Protein AF-A0A962VV71-F1 (afdb_monomer_lite)

Secondary structure (DSSP, 8-state):
---------GGGHHHHHHHHTT-SS---------SSSS--EE-TTS-EE---PPPP-TT-

Radius of gyration: 15.23 Å; chains: 1; bounding box: 32×36×34 Å

pLDDT: mean 92.02, std 5.36, range [65.94, 97.38]

Foldseek 3Di:
DPDDDDDDDPVCPVVVVVVQVVDPDDDDDPDHDDPDDDDWDADPVRDTDDDPDDDDDPVD

Structure (mmCIF, N/CA/C/O backbone):
data_AF-A0A962VV71-F1
#
_entry.id   AF-A0A962VV71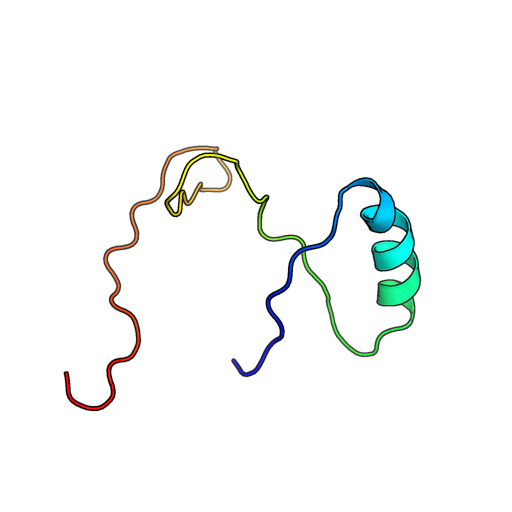-F1
#
loop_
_atom_site.group_PDB
_atom_site.id
_atom_site.type_symbol
_atom_site.label_atom_id
_atom_site.label_alt_id
_atom_site.label_comp_id
_atom_site.label_asym_id
_atom_site.label_entity_id
_atom_site.label_seq_id
_atom_site.pdbx_PDB_ins_code
_atom_site.Cartn_x
_atom_site.Cartn_y
_atom_site.Cartn_z
_atom_site.occupancy
_atom_site.B_iso_or_equiv
_atom_site.auth_seq_id
_atom_site.auth_comp_id
_atom_site.auth_asym_id
_atom_site.auth_atom_id
_atom_site.pdbx_PDB_model_num
ATOM 1 N N . ASP A 1 1 ? 9.872 -7.919 8.828 1.00 71.88 1 ASP A N 1
ATOM 2 C CA . ASP A 1 1 ? 9.087 -6.769 9.318 1.00 71.88 1 ASP A CA 1
ATOM 3 C C . ASP A 1 1 ? 7.829 -7.179 10.076 1.00 71.88 1 ASP A C 1
ATOM 5 O O . ASP A 1 1 ? 7.552 -6.550 11.080 1.00 71.88 1 ASP A O 1
ATOM 9 N N . TYR A 1 2 ? 7.125 -8.263 9.703 1.00 87.56 2 TYR A N 1
ATOM 10 C CA . TYR A 1 2 ? 5.907 -8.722 10.414 1.00 87.56 2 TYR A CA 1
ATOM 11 C C . TYR A 1 2 ? 4.826 -7.630 10.551 1.00 87.56 2 TYR A C 1
ATOM 13 O O . TYR A 1 2 ? 3.991 -7.667 11.450 1.00 87.56 2 TYR A O 1
ATOM 21 N N . GLU A 1 3 ? 4.838 -6.665 9.633 1.00 94.19 3 GLU A N 1
ATOM 22 C CA . GLU A 1 3 ? 3.849 -5.600 9.537 1.00 94.19 3 GLU A CA 1
ATOM 23 C C . GLU A 1 3 ? 2.677 -6.023 8.646 1.00 94.19 3 GLU A C 1
ATOM 25 O O . GLU A 1 3 ? 2.779 -6.946 7.832 1.00 94.19 3 GLU A O 1
ATOM 30 N N . LEU A 1 4 ? 1.558 -5.312 8.779 1.00 93.94 4 LEU A N 1
ATOM 31 C CA . LEU A 1 4 ? 0.391 -5.508 7.930 1.00 93.94 4 LEU A CA 1
ATOM 32 C C . LEU A 1 4 ? 0.497 -4.644 6.672 1.00 93.94 4 LEU A C 1
ATOM 34 O O . LEU A 1 4 ? 0.628 -3.425 6.750 1.00 93.94 4 LEU A O 1
ATOM 38 N N . CYS A 1 5 ? 0.356 -5.279 5.510 1.00 95.62 5 CYS A N 1
ATOM 39 C CA . CYS A 1 5 ? 0.171 -4.606 4.229 1.00 95.62 5 CYS A CA 1
ATOM 40 C C . CYS A 1 5 ? -1.231 -4.932 3.712 1.00 95.62 5 CYS A C 1
ATOM 42 O O . CYS A 1 5 ? -1.560 -6.098 3.491 1.00 95.62 5 CYS A O 1
ATOM 44 N N . PHE A 1 6 ? -2.074 -3.912 3.567 1.00 95.56 6 PHE A N 1
ATOM 45 C CA . PHE A 1 6 ? -3.476 -4.067 3.192 1.00 95.56 6 PHE A CA 1
ATOM 46 C C . PHE A 1 6 ? -3.942 -2.918 2.296 1.00 95.56 6 PHE A C 1
ATOM 48 O O . PHE A 1 6 ? -3.272 -1.897 2.147 1.00 95.56 6 PHE A O 1
ATOM 55 N N . THR A 1 7 ? -5.113 -3.096 1.689 1.00 97.38 7 THR A N 1
ATOM 56 C CA . THR A 1 7 ? -5.743 -2.119 0.795 1.00 97.38 7 THR A CA 1
ATOM 57 C C . THR A 1 7 ? -7.059 -1.643 1.386 1.00 97.38 7 THR A C 1
ATOM 59 O O . THR A 1 7 ? -7.790 -2.445 1.967 1.00 97.38 7 THR A O 1
ATOM 62 N N . VAL A 1 8 ? -7.404 -0.373 1.176 1.00 96.56 8 VAL A N 1
ATOM 63 C CA . VAL A 1 8 ? -8.676 0.207 1.626 1.00 96.56 8 VAL A CA 1
ATOM 64 C C . VAL A 1 8 ? -9.393 0.866 0.449 1.00 96.56 8 VAL A C 1
ATOM 66 O O . VAL A 1 8 ? -8.748 1.603 -0.299 1.00 96.56 8 VAL A O 1
ATOM 69 N N . PRO A 1 9 ? -10.702 0.608 0.258 1.00 96.31 9 PRO A N 1
ATOM 70 C CA . PRO A 1 9 ? -11.506 1.331 -0.722 1.00 96.31 9 PRO A CA 1
ATOM 71 C C . PRO A 1 9 ? -11.499 2.841 -0.437 1.00 96.31 9 PRO A C 1
ATOM 73 O O . PRO A 1 9 ? -11.578 3.217 0.738 1.00 96.31 9 PRO A O 1
ATOM 76 N N . PRO A 1 10 ? -11.449 3.715 -1.460 1.00 94.88 10 PRO A N 1
ATOM 77 C CA . PRO A 1 10 ? -11.394 5.165 -1.272 1.00 94.88 10 PRO A CA 1
ATOM 78 C C . PRO A 1 10 ? -12.461 5.702 -0.310 1.00 94.88 10 PRO A C 1
ATOM 80 O O . PRO A 1 10 ? -12.154 6.541 0.537 1.00 94.88 10 PRO A O 1
ATOM 83 N N . GLU A 1 11 ? -13.671 5.145 -0.365 1.00 97.06 11 GLU A N 1
ATOM 84 C CA . GLU A 1 11 ? -14.839 5.549 0.426 1.00 97.06 11 GLU A CA 1
ATOM 85 C C . GLU A 1 11 ? -14.670 5.276 1.930 1.00 97.06 11 GLU A C 1
ATOM 87 O O . GLU A 1 11 ? -15.372 5.862 2.751 1.00 97.06 11 GLU A O 1
ATOM 92 N N . ARG A 1 12 ? -13.739 4.391 2.311 1.00 96.88 12 ARG A N 1
ATOM 93 C CA . ARG A 1 12 ? -13.445 4.026 3.709 1.00 96.88 12 ARG A CA 1
ATOM 94 C C . ARG A 1 12 ? -12.157 4.654 4.242 1.00 96.88 12 ARG A C 1
ATOM 96 O O . ARG A 1 12 ? -11.819 4.429 5.402 1.00 96.88 12 ARG A O 1
ATOM 103 N N . THR A 1 13 ? -11.450 5.449 3.438 1.00 94.38 13 THR A N 1
ATOM 104 C CA . THR A 1 13 ? -10.158 6.047 3.828 1.00 94.38 13 THR A CA 1
ATOM 105 C C . THR A 1 13 ? -10.293 6.914 5.078 1.00 94.38 13 THR A C 1
ATOM 107 O O . THR A 1 13 ? -9.566 6.705 6.042 1.00 94.38 13 THR A O 1
ATOM 110 N N . SER A 1 14 ? -11.277 7.815 5.119 1.00 94.00 14 SER A N 1
ATOM 111 C CA . SER A 1 14 ? -11.483 8.707 6.270 1.00 94.00 14 SER A CA 1
ATOM 112 C C . SER A 1 14 ? -11.901 7.959 7.541 1.00 94.00 14 SER A C 1
ATOM 114 O O . SER A 1 14 ? -11.536 8.350 8.649 1.00 94.00 14 SER A O 1
ATOM 116 N N . GLN A 1 15 ? -12.643 6.856 7.387 1.00 95.31 15 GLN A N 1
ATOM 117 C CA . GLN A 1 15 ? -12.980 5.977 8.506 1.00 95.31 15 GLN A CA 1
ATOM 118 C C . GLN A 1 15 ? -11.713 5.324 9.071 1.00 95.31 15 GLN A C 1
ATOM 120 O O . GLN A 1 15 ? -11.513 5.344 10.283 1.00 95.31 15 GLN A O 1
ATOM 125 N N . LEU A 1 16 ? -10.843 4.793 8.202 1.00 94.50 16 LEU A N 1
ATOM 126 C CA . LEU A 1 16 ? -9.563 4.225 8.620 1.00 94.50 16 LEU A CA 1
ATOM 127 C C . LEU A 1 16 ? -8.693 5.273 9.320 1.00 94.50 16 LEU A C 1
ATOM 129 O O . LEU A 1 16 ? -8.179 4.989 10.392 1.00 94.50 16 LEU A O 1
ATOM 133 N N . GLU A 1 17 ? -8.528 6.463 8.740 1.00 92.75 17 GLU A N 1
ATOM 134 C CA . GLU A 1 17 ? -7.698 7.535 9.312 1.00 92.75 17 GLU A CA 1
ATOM 135 C C . GLU A 1 17 ? -8.142 7.906 10.731 1.00 92.75 17 GLU A C 1
ATOM 137 O O . GLU A 1 17 ? -7.306 8.097 11.613 1.00 92.75 17 GLU A O 1
ATOM 142 N N . SER A 1 18 ? -9.456 7.924 10.963 1.00 94.00 18 SER A N 1
ATOM 143 C CA . SER A 1 18 ? -10.029 8.176 12.286 1.00 94.00 18 SER A CA 1
ATOM 144 C C . SER A 1 18 ? -9.726 7.034 13.263 1.00 94.00 18 SER A C 1
ATOM 146 O O . SER A 1 18 ? -9.314 7.289 14.389 1.00 94.00 18 SER A O 1
ATOM 148 N N . SER A 1 19 ? -9.864 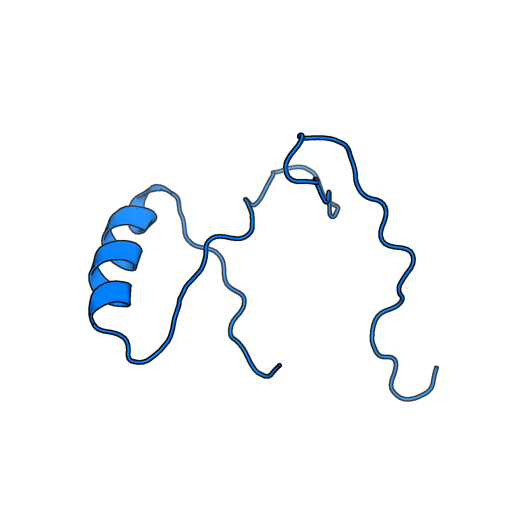5.774 12.834 1.00 93.25 19 SER A N 1
ATOM 149 C CA . SER A 1 19 ? -9.546 4.606 13.670 1.00 93.25 19 SER A CA 1
ATOM 150 C C . SER A 1 19 ? -8.050 4.463 13.967 1.00 93.25 19 SER A C 1
ATOM 152 O O . SER A 1 19 ? -7.681 4.074 15.070 1.00 93.25 19 SER A O 1
ATOM 154 N N . VAL A 1 20 ? -7.181 4.793 13.008 1.00 93.19 20 VAL A N 1
ATOM 155 C CA . VAL A 1 20 ? -5.717 4.725 13.155 1.00 93.19 20 VAL A CA 1
ATOM 156 C C . VAL A 1 20 ? -5.220 5.657 14.257 1.00 93.19 20 VAL A C 1
ATOM 158 O O . VAL A 1 20 ? -4.240 5.329 14.920 1.00 93.19 20 VAL A O 1
ATOM 161 N N . ALA A 1 21 ? -5.885 6.793 14.484 1.00 89.94 21 ALA A N 1
ATOM 162 C CA . ALA A 1 21 ? -5.517 7.717 15.555 1.00 89.94 21 ALA A CA 1
ATOM 163 C C . ALA A 1 21 ? -5.606 7.079 16.957 1.00 89.94 21 ALA A C 1
ATOM 165 O O . ALA A 1 21 ? -4.917 7.521 17.873 1.00 89.94 21 ALA A O 1
ATOM 166 N N . GLU A 1 22 ? -6.420 6.033 17.117 1.00 94.12 22 GLU A N 1
ATOM 167 C CA . GLU A 1 22 ? -6.584 5.289 18.371 1.00 94.12 22 GLU A CA 1
ATOM 168 C C . GLU A 1 22 ? -5.604 4.110 18.496 1.00 94.12 22 GLU A C 1
ATOM 170 O O . GLU A 1 22 ? -5.516 3.472 19.547 1.00 94.12 22 GLU A O 1
ATOM 175 N N . TRP A 1 23 ? -4.873 3.775 17.431 1.00 93.31 23 TRP A N 1
ATOM 176 C CA . TRP A 1 23 ? -3.981 2.622 17.424 1.00 93.31 23 TRP A CA 1
ATOM 177 C C . TRP A 1 23 ? -2.650 2.935 18.108 1.00 93.31 23 TRP A C 1
ATOM 179 O O . TRP A 1 23 ? -2.052 3.992 17.932 1.00 93.31 23 TRP A O 1
ATOM 189 N N . ASN A 1 24 ? -2.103 1.937 18.804 1.00 93.81 24 ASN A N 1
ATOM 190 C CA . ASN A 1 24 ? -0.735 1.989 19.334 1.00 93.81 24 ASN A CA 1
ATOM 191 C C . ASN A 1 24 ? 0.340 1.736 18.255 1.00 93.81 24 ASN A C 1
ATOM 193 O O . ASN A 1 24 ? 1.517 1.568 18.573 1.00 93.81 24 ASN A O 1
ATOM 197 N N . CYS A 1 25 ? -0.047 1.673 16.979 1.00 91.75 25 CYS A N 1
ATOM 198 C CA . CYS A 1 25 ? 0.844 1.454 15.848 1.00 91.75 25 CYS A CA 1
ATOM 199 C C . CYS A 1 25 ? 0.596 2.490 14.747 1.00 91.75 25 CYS A C 1
ATOM 201 O O . CYS A 1 25 ? -0.495 3.039 14.605 1.00 91.75 25 CYS A O 1
ATOM 203 N N . ARG A 1 26 ? 1.636 2.767 13.956 1.00 92.12 26 ARG A N 1
ATOM 204 C CA . ARG A 1 26 ? 1.547 3.710 12.838 1.00 92.12 26 ARG A CA 1
ATOM 205 C C . ARG A 1 26 ? 0.961 3.009 11.618 1.00 92.12 26 ARG A C 1
ATOM 207 O O . ARG A 1 26 ? 1.353 1.891 11.302 1.00 92.12 26 ARG A O 1
ATOM 214 N N . CYS A 1 27 ? 0.094 3.707 10.894 1.00 94.81 27 CYS A N 1
ATOM 215 C CA . CYS A 1 27 ? -0.377 3.295 9.577 1.00 94.81 27 CYS A CA 1
ATOM 216 C C . CYS A 1 27 ? 0.003 4.371 8.557 1.00 94.81 27 CYS A C 1
ATOM 218 O O . CYS A 1 27 ? -0.293 5.549 8.753 1.00 94.81 27 CYS A O 1
ATOM 220 N N . THR A 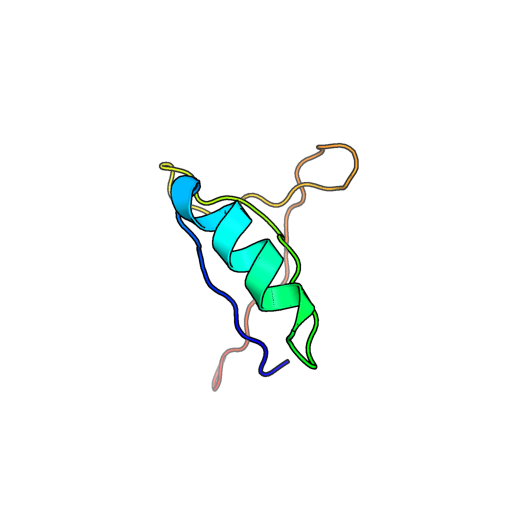1 28 ? 0.653 3.965 7.466 1.00 93.94 28 THR A N 1
ATOM 221 C CA . THR A 1 28 ? 1.147 4.879 6.428 1.00 93.94 28 THR A CA 1
ATOM 222 C C . THR A 1 28 ? 0.621 4.445 5.071 1.00 93.94 28 THR A C 1
ATOM 224 O O . THR A 1 28 ? 0.810 3.302 4.660 1.00 93.94 28 THR A O 1
ATOM 227 N N . ARG A 1 29 ? 0.003 5.369 4.329 1.00 94.75 29 ARG A N 1
ATOM 228 C CA . ARG A 1 29 ? -0.371 5.118 2.934 1.00 94.75 29 ARG A CA 1
ATOM 229 C C . ARG A 1 29 ? 0.878 5.146 2.051 1.00 94.75 29 ARG A C 1
ATOM 231 O O . ARG A 1 29 ? 1.444 6.212 1.827 1.00 94.75 29 ARG A O 1
ATOM 238 N N . ILE A 1 30 ? 1.266 3.989 1.517 1.00 95.00 30 ILE A N 1
ATOM 239 C CA . ILE A 1 30 ? 2.478 3.827 0.690 1.00 95.00 30 ILE A CA 1
ATOM 240 C C . ILE A 1 30 ? 2.215 3.757 -0.823 1.00 95.00 30 ILE A C 1
ATOM 242 O O . ILE A 1 30 ? 3.159 3.716 -1.606 1.00 95.00 30 ILE A O 1
ATOM 246 N N . GLY A 1 31 ? 0.953 3.736 -1.259 1.00 95.12 31 GLY A N 1
ATOM 247 C CA . GLY A 1 31 ? 0.619 3.622 -2.678 1.00 95.12 31 GLY A CA 1
ATOM 248 C C . GLY A 1 31 ? -0.879 3.555 -2.954 1.00 95.12 31 GLY A C 1
ATOM 249 O O . GLY A 1 31 ? -1.701 3.863 -2.090 1.00 95.12 31 GLY A O 1
ATOM 250 N N . VAL A 1 32 ? -1.215 3.153 -4.179 1.00 95.88 32 VAL A N 1
ATOM 251 C CA . VAL A 1 32 ? -2.587 2.994 -4.672 1.00 95.88 32 VAL A CA 1
ATOM 252 C C . VAL A 1 32 ? -2.673 1.755 -5.561 1.00 95.88 32 VAL A C 1
ATOM 254 O O . VAL A 1 32 ? -1.747 1.462 -6.318 1.00 95.88 32 VAL A O 1
ATOM 257 N N . ILE A 1 33 ? -3.784 1.024 -5.473 1.00 96.00 33 ILE A N 1
ATOM 258 C CA . ILE A 1 33 ? -4.072 -0.081 -6.389 1.00 96.00 33 ILE A CA 1
ATOM 259 C C . ILE A 1 33 ? -4.535 0.492 -7.725 1.00 96.00 33 ILE A C 1
ATOM 261 O O . ILE A 1 33 ? -5.391 1.373 -7.770 1.00 96.00 33 ILE A O 1
ATOM 265 N N . THR A 1 34 ? -3.981 -0.022 -8.821 1.00 95.19 34 THR A N 1
ATOM 266 C CA . THR A 1 34 ? -4.370 0.376 -10.177 1.00 95.19 34 THR A CA 1
ATOM 267 C C . THR A 1 34 ? -4.904 -0.823 -10.948 1.00 95.19 34 THR A C 1
ATOM 269 O O . THR A 1 34 ? -4.582 -1.964 -10.633 1.00 95.19 34 THR A O 1
ATOM 272 N N . ALA A 1 35 ? -5.714 -0.569 -11.976 1.00 95.56 35 ALA A N 1
ATOM 273 C CA . ALA A 1 35 ? -6.290 -1.630 -12.803 1.00 95.56 35 ALA A CA 1
ATOM 274 C C . ALA A 1 35 ? -5.239 -2.404 -13.621 1.00 95.56 35 ALA A C 1
ATOM 276 O O . ALA A 1 35 ? -5.489 -3.534 -14.036 1.00 95.56 35 ALA A O 1
ATOM 277 N N . LYS A 1 36 ? -4.075 -1.797 -13.890 1.00 95.12 36 LYS A N 1
ATOM 278 C CA . LYS A 1 36 ? -3.008 -2.435 -14.663 1.00 95.12 36 LYS A CA 1
ATOM 279 C C . LYS A 1 36 ? -2.211 -3.380 -13.758 1.00 95.12 36 LYS A C 1
ATOM 281 O O . LYS A 1 36 ? -1.726 -2.929 -12.721 1.00 95.12 36 LYS A O 1
ATOM 286 N N . PRO A 1 37 ? -2.015 -4.649 -14.155 1.00 93.50 37 PRO A N 1
ATOM 287 C CA . PRO A 1 37 ? -1.128 -5.555 -13.438 1.00 93.50 37 PRO A CA 1
ATOM 288 C C . PRO A 1 37 ? 0.317 -5.041 -13.404 1.00 93.50 37 PRO A C 1
ATOM 290 O O . PRO A 1 37 ? 0.786 -4.413 -14.355 1.00 93.50 37 PRO A O 1
ATOM 293 N N . GLY A 1 38 ? 1.033 -5.370 -12.329 1.00 91.69 38 GLY A N 1
ATOM 294 C CA . GLY A 1 38 ? 2.439 -5.019 -12.126 1.00 91.69 38 GLY A CA 1
ATOM 295 C C . GLY A 1 38 ? 2.664 -4.045 -10.968 1.00 91.69 38 GLY A C 1
ATOM 296 O O . GLY A 1 38 ? 1.730 -3.437 -10.451 1.00 91.69 38 GLY A O 1
ATOM 297 N N . LEU A 1 39 ? 3.926 -3.909 -10.556 1.00 92.31 39 LEU A N 1
ATOM 298 C CA . LEU A 1 39 ? 4.355 -2.986 -9.507 1.00 92.31 39 LEU A CA 1
ATOM 299 C C . LEU A 1 39 ? 5.141 -1.836 -10.135 1.00 92.31 39 LEU A C 1
ATOM 301 O O . LEU A 1 39 ? 6.145 -2.057 -10.809 1.00 92.31 39 LEU A O 1
ATOM 305 N N . GLN A 1 40 ? 4.690 -0.610 -9.891 1.00 93.25 40 GLN A N 1
ATOM 306 C CA . GLN A 1 40 ? 5.399 0.602 -10.284 1.00 93.25 40 GLN A CA 1
ATOM 307 C C . GLN A 1 40 ? 5.860 1.314 -9.021 1.00 93.25 40 GLN A C 1
ATOM 309 O O . GLN A 1 40 ? 5.046 1.650 -8.163 1.00 93.25 40 GLN A O 1
ATOM 314 N N . LEU A 1 41 ? 7.166 1.532 -8.905 1.00 94.25 41 LEU A N 1
ATOM 315 C CA . LEU A 1 41 ? 7.744 2.294 -7.808 1.00 94.25 41 LEU A CA 1
ATOM 316 C C . LEU A 1 41 ? 8.120 3.676 -8.328 1.00 94.25 41 LEU A C 1
ATOM 318 O O . LEU A 1 41 ? 8.703 3.807 -9.405 1.00 94.25 41 LEU A O 1
ATOM 322 N N . ALA A 1 42 ? 7.796 4.701 -7.552 1.00 94.50 42 ALA A N 1
ATOM 323 C CA . ALA A 1 42 ? 8.146 6.078 -7.854 1.00 94.50 42 ALA A CA 1
ATOM 324 C C . ALA A 1 42 ? 8.982 6.654 -6.713 1.00 94.50 42 ALA A C 1
ATOM 326 O O . ALA A 1 42 ? 8.730 6.383 -5.537 1.00 94.50 42 ALA A O 1
ATOM 327 N N . ARG A 1 43 ? 9.984 7.461 -7.058 1.00 93.06 43 ARG A N 1
ATOM 328 C CA . ARG A 1 43 ? 10.693 8.292 -6.079 1.00 93.06 43 ARG A CA 1
ATOM 329 C C . ARG A 1 43 ? 9.839 9.504 -5.704 1.00 93.06 43 ARG A C 1
ATOM 331 O O . ARG A 1 43 ? 8.886 9.842 -6.397 1.00 93.06 43 ARG A O 1
ATOM 338 N N . ALA A 1 44 ? 10.247 10.223 -4.659 1.00 91.19 44 ALA A N 1
ATOM 339 C CA . ALA A 1 44 ? 9.580 11.453 -4.220 1.00 91.19 44 ALA A CA 1
ATOM 340 C C . ALA A 1 44 ? 9.454 12.525 -5.324 1.00 91.19 44 ALA A C 1
ATOM 342 O O . ALA A 1 44 ? 8.531 13.328 -5.299 1.00 91.19 44 ALA A O 1
ATOM 343 N N . ASN A 1 45 ? 10.351 12.521 -6.317 1.00 92.38 45 ASN A N 1
ATOM 344 C CA . ASN A 1 45 ? 10.305 13.420 -7.475 1.00 92.38 45 ASN A CA 1
ATOM 345 C C . ASN A 1 45 ? 9.430 12.902 -8.640 1.00 92.38 45 ASN A C 1
ATOM 347 O O . ASN A 1 45 ? 9.479 13.468 -9.728 1.00 92.38 45 ASN A O 1
ATOM 351 N N . GLY A 1 46 ? 8.698 11.799 -8.457 1.00 90.50 46 GLY A N 1
ATOM 352 C CA . GLY A 1 46 ? 7.854 11.175 -9.480 1.00 90.50 46 GLY A CA 1
ATOM 353 C C . GLY A 1 46 ? 8.598 10.323 -10.513 1.00 90.50 46 GLY A C 1
ATOM 354 O O . GLY A 1 46 ? 7.956 9.681 -11.340 1.00 90.50 46 GLY A O 1
ATOM 355 N N . SER A 1 47 ? 9.935 10.269 -10.477 1.00 93.88 47 SER A N 1
ATOM 356 C CA . SER A 1 47 ? 10.699 9.411 -11.392 1.00 93.88 47 SER A CA 1
ATOM 357 C C . SER A 1 47 ? 10.487 7.930 -11.080 1.00 93.88 47 SER A C 1
ATOM 359 O O . SER A 1 47 ? 10.426 7.531 -9.912 1.00 93.88 47 SER A O 1
ATOM 361 N N . ALA A 1 48 ? 10.424 7.109 -12.131 1.00 93.81 48 ALA A N 1
ATOM 362 C CA . ALA A 1 48 ? 10.336 5.663 -11.991 1.00 93.81 48 ALA A CA 1
ATOM 363 C C . ALA A 1 48 ? 11.567 5.106 -11.259 1.00 93.81 48 ALA A C 1
ATOM 365 O O . ALA A 1 48 ? 12.712 5.510 -11.497 1.00 93.81 48 ALA A O 1
ATOM 366 N N . PHE A 1 49 ? 11.322 4.158 -10.365 1.00 93.56 49 PHE A N 1
ATOM 367 C CA . PHE A 1 49 ? 12.345 3.411 -9.656 1.00 93.56 49 PHE A CA 1
ATOM 368 C C . PHE A 1 49 ? 12.251 1.935 -10.031 1.00 93.56 49 PHE A C 1
ATOM 370 O O . PHE A 1 49 ? 11.199 1.315 -9.894 1.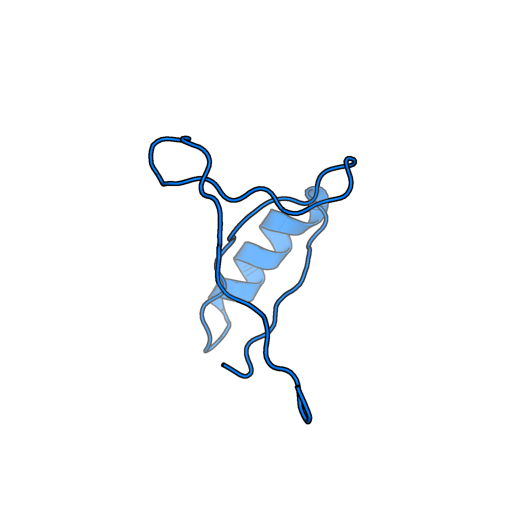00 93.56 49 PHE A O 1
ATOM 377 N N . HIS A 1 50 ? 13.362 1.374 -10.505 1.00 89.88 50 HIS A N 1
ATOM 378 C CA . HIS A 1 50 ? 13.470 -0.049 -10.783 1.00 89.88 50 HIS A CA 1
ATOM 379 C C . HIS A 1 50 ? 14.130 -0.741 -9.591 1.00 89.88 50 HIS A C 1
ATOM 381 O O . HIS A 1 50 ? 15.225 -0.359 -9.179 1.00 89.88 50 HIS A O 1
ATOM 387 N N . LEU A 1 51 ? 13.442 -1.727 -9.018 1.00 88.25 51 LEU A N 1
ATOM 388 C CA . LEU A 1 51 ? 13.959 -2.510 -7.904 1.00 88.25 51 LEU A CA 1
ATOM 389 C C . LEU A 1 51 ? 14.625 -3.776 -8.446 1.00 88.25 51 LEU A C 1
ATOM 391 O O . LEU A 1 51 ? 13.943 -4.669 -8.933 1.00 88.25 51 LEU A O 1
ATOM 395 N N . GLU A 1 52 ? 15.946 -3.871 -8.307 1.00 85.69 52 GLU A N 1
ATOM 396 C CA . GLU A 1 52 ? 16.726 -5.043 -8.746 1.00 85.69 52 GLU A CA 1
ATOM 397 C C . GLU A 1 52 ? 16.800 -6.155 -7.681 1.00 85.69 52 GLU A C 1
ATOM 399 O O . GLU A 1 52 ? 17.384 -7.217 -7.901 1.00 85.69 52 GLU A O 1
ATOM 404 N N . ARG A 1 53 ? 16.219 -5.931 -6.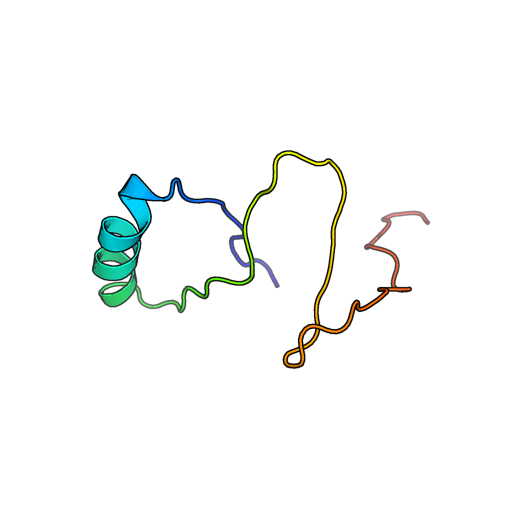495 1.00 83.88 53 ARG A N 1
ATOM 405 C CA . ARG A 1 53 ? 16.291 -6.878 -5.378 1.00 83.88 53 ARG A CA 1
ATOM 406 C C . ARG A 1 53 ? 15.266 -7.997 -5.540 1.00 83.88 53 ARG A C 1
ATOM 408 O O . ARG A 1 53 ? 14.071 -7.733 -5.659 1.00 83.88 53 ARG A O 1
ATOM 415 N N . ARG A 1 54 ? 15.727 -9.246 -5.448 1.00 83.50 54 ARG A N 1
ATOM 416 C CA . ARG A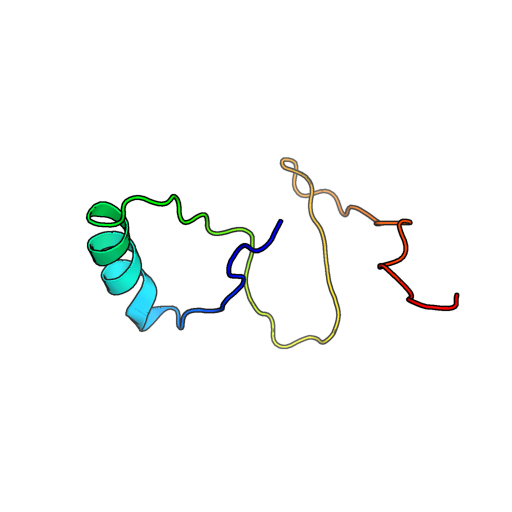 1 54 ? 14.851 -10.422 -5.362 1.00 83.50 54 ARG A CA 1
ATOM 417 C C . ARG A 1 54 ? 14.242 -10.562 -3.965 1.00 83.50 54 ARG A C 1
ATOM 419 O O . ARG A 1 54 ? 14.814 -10.112 -2.969 1.00 83.50 54 ARG A O 1
ATOM 426 N N . GLY A 1 55 ? 13.044 -11.143 -3.922 1.00 87.56 55 GLY A N 1
ATOM 427 C CA . GLY A 1 55 ? 12.386 -11.524 -2.676 1.00 87.56 55 GLY A CA 1
ATOM 428 C C . GLY A 1 55 ? 13.133 -12.655 -1.969 1.00 87.56 55 GLY A C 1
ATOM 429 O O . GLY A 1 55 ? 14.071 -13.230 -2.513 1.00 87.56 55 GLY A O 1
ATOM 430 N N . TYR A 1 56 ? 12.715 -12.959 -0.745 1.00 88.56 56 TYR A N 1
ATOM 431 C CA . TYR A 1 56 ? 13.217 -14.130 -0.036 1.00 88.56 56 TYR A CA 1
ATOM 432 C C . TYR A 1 56 ? 12.756 -15.415 -0.737 1.00 88.56 56 TYR A C 1
ATOM 434 O O . TYR A 1 56 ? 11.578 -15.548 -1.069 1.00 88.56 56 TYR A O 1
ATOM 442 N N . GLU A 1 57 ? 13.681 -16.353 -0.924 1.00 88.56 57 GLU A N 1
ATOM 443 C CA . GLU A 1 57 ? 13.433 -17.670 -1.505 1.00 88.56 57 GLU A CA 1
ATOM 444 C C . GLU A 1 57 ? 14.023 -18.721 -0.558 1.00 88.56 57 GLU A C 1
ATOM 446 O O . GLU A 1 57 ? 15.208 -18.679 -0.241 1.00 88.56 57 GLU A O 1
ATOM 451 N N . HIS A 1 58 ? 13.190 -19.631 -0.046 1.00 86.06 58 HIS A N 1
ATOM 452 C CA . HIS A 1 58 ? 13.588 -20.569 1.014 1.00 86.06 58 HIS A CA 1
ATOM 453 C C . HIS A 1 58 ? 14.733 -21.515 0.611 1.00 86.06 58 HIS A C 1
ATOM 455 O O . HIS A 1 58 ? 15.495 -21.944 1.474 1.00 86.06 58 HIS A O 1
ATOM 461 N N . PHE A 1 59 ? 14.835 -21.850 -0.676 1.00 90.12 59 PHE A N 1
ATOM 462 C CA . PHE A 1 59 ? 15.792 -22.821 -1.221 1.00 90.12 59 PHE A CA 1
ATOM 463 C C . PHE A 1 59 ? 16.441 -22.328 -2.524 1.00 90.12 59 PHE A C 1
ATOM 465 O O . PHE A 1 59 ? 16.916 -23.147 -3.311 1.00 90.12 59 PHE A O 1
ATOM 472 N N . GLY A 1 60 ? 16.371 -21.015 -2.763 1.00 65.94 60 GLY A N 1
ATOM 473 C CA . GLY A 1 60 ? 16.847 -20.366 -3.987 1.00 65.94 60 GLY A CA 1
ATOM 474 C C . GLY A 1 60 ? 18.338 -20.103 -4.023 1.00 65.94 60 GLY A C 1
ATOM 475 O O . GLY A 1 60 ? 18.958 -20.048 -2.936 1.00 65.94 60 GLY A O 1
#

Sequence (60 aa):
DYELCFTVPPERTSQLESSVAEWNCRCTRIGVITAKPGLQLARANGSAFHLERRGYEHFG